Protein AF-A0A8T4LV85-F1 (afdb_monomer)

Sequence (108 aa):
MEIVIDANILFAIMIKSGITERILLADNLHTYAPEYIFLEFKKHRNAILRITSREESEALVPDKDDAAYLAVCIAKRMPLWSNDNHFAHQDKVKVFTTQELIKYLGIE

Foldseek 3Di:
DEDEDDLVLVVPVLQDDDDSVVVCPDPVYHYDYDPCSVVVCVVCVVVLCVRLDQDVQVVQFVDSVVSSQVSSCQVVVHAAEDPDCRNVSHDRHHYDYPVRVCVVVVPD

pLDDT: mean 82.05, std 10.54, range [57.34, 95.5]

Structure (mmCIF, N/CA/C/O backbone):
data_AF-A0A8T4LV85-F1
#
_entry.id   AF-A0A8T4LV85-F1
#
loop_
_atom_site.group_PDB
_atom_site.id
_atom_site.type_symbol
_atom_site.label_atom_id
_atom_site.label_alt_id
_atom_site.label_comp_id
_atom_site.label_asym_id
_atom_site.label_entity_id
_atom_site.label_seq_id
_atom_site.pdbx_PDB_ins_code
_atom_site.Cartn_x
_atom_site.Cartn_y
_atom_site.Cartn_z
_atom_site.occupancy
_atom_site.B_iso_or_equiv
_atom_site.auth_seq_id
_atom_site.auth_comp_id
_atom_site.auth_asym_id
_atom_site.auth_atom_id
_atom_site.pdbx_PDB_model_num
ATOM 1 N N . MET A 1 1 ? -14.156 9.414 13.502 1.00 93.44 1 MET A N 1
ATOM 2 C CA . MET A 1 1 ? -15.290 9.456 12.550 1.00 93.44 1 MET A CA 1
ATOM 3 C C . MET A 1 1 ? -15.064 8.373 11.521 1.00 93.44 1 MET A C 1
ATOM 5 O O . MET A 1 1 ? -13.929 8.212 11.098 1.00 93.44 1 MET A O 1
ATOM 9 N N . GLU A 1 2 ? -16.108 7.654 11.131 1.00 95.50 2 GLU A N 1
ATOM 10 C CA . GLU A 1 2 ? -16.032 6.618 10.098 1.00 95.50 2 GLU A CA 1
ATOM 11 C C . GLU A 1 2 ? -16.586 7.168 8.781 1.00 95.50 2 GLU A C 1
ATOM 13 O O . GLU A 1 2 ? -17.612 7.853 8.781 1.00 95.50 2 GLU A O 1
ATOM 18 N N . ILE A 1 3 ? -15.897 6.916 7.666 1.00 95.06 3 ILE A N 1
ATOM 19 C CA . ILE A 1 3 ? -16.316 7.390 6.342 1.00 95.0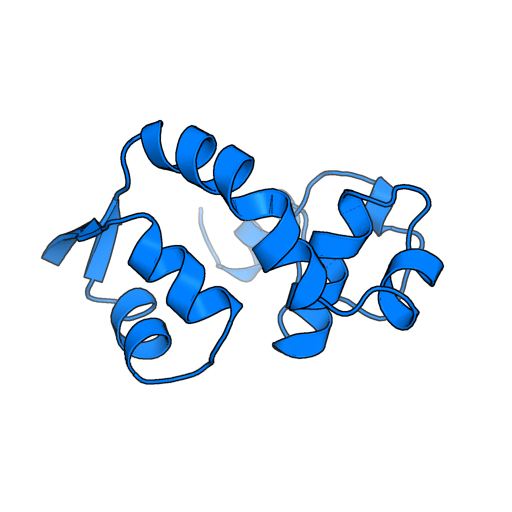6 3 ILE A CA 1
ATOM 20 C C . ILE A 1 3 ? -16.018 6.354 5.258 1.00 95.06 3 ILE A C 1
ATOM 22 O O . ILE A 1 3 ? -14.969 5.710 5.263 1.00 95.06 3 ILE A O 1
ATOM 26 N N . VAL A 1 4 ? -16.934 6.217 4.299 1.00 94.44 4 VAL A N 1
ATOM 27 C CA . VAL A 1 4 ? -16.691 5.455 3.069 1.00 94.44 4 VAL A CA 1
ATOM 28 C C . VAL A 1 4 ? -16.102 6.394 2.020 1.00 94.44 4 VAL A C 1
ATOM 30 O O . VAL A 1 4 ? -16.664 7.458 1.761 1.00 94.44 4 VAL A O 1
ATOM 33 N N . ILE A 1 5 ? -14.979 6.009 1.422 1.00 92.50 5 ILE A N 1
ATOM 34 C CA . ILE A 1 5 ? -14.299 6.774 0.376 1.00 92.50 5 ILE A CA 1
ATOM 35 C C . ILE A 1 5 ? -14.493 6.132 -1.000 1.00 92.50 5 ILE A C 1
ATOM 37 O O . ILE A 1 5 ? -14.636 4.918 -1.133 1.00 92.50 5 ILE A O 1
ATOM 41 N N . ASP A 1 6 ? -14.472 6.978 -2.025 1.00 90.00 6 ASP A N 1
ATOM 42 C CA . ASP A 1 6 ? -14.467 6.582 -3.434 1.00 90.00 6 ASP A CA 1
ATOM 43 C C . ASP A 1 6 ? -13.035 6.251 -3.911 1.00 90.00 6 ASP A C 1
ATOM 45 O O . ASP A 1 6 ? -12.055 6.781 -3.372 1.00 90.00 6 ASP A O 1
ATOM 49 N N . ALA A 1 7 ? -12.884 5.434 -4.959 1.00 86.88 7 ALA A N 1
ATOM 50 C CA . ALA A 1 7 ? -11.587 5.104 -5.555 1.00 86.88 7 ALA A CA 1
ATOM 51 C C . ALA A 1 7 ? -10.837 6.341 -6.051 1.00 86.88 7 ALA A C 1
ATOM 53 O O . ALA A 1 7 ? -9.610 6.400 -5.967 1.00 86.88 7 ALA A O 1
ATOM 54 N N . ASN A 1 8 ? -11.562 7.369 -6.496 1.00 86.19 8 ASN A N 1
ATOM 55 C CA . ASN A 1 8 ? -10.973 8.641 -6.912 1.00 86.19 8 ASN A CA 1
ATOM 56 C C . ASN A 1 8 ? -10.161 9.318 -5.800 1.00 86.19 8 ASN A C 1
ATOM 58 O O . ASN A 1 8 ? -9.161 9.976 -6.090 1.00 86.19 8 ASN A O 1
ATOM 62 N N . ILE A 1 9 ? -10.540 9.128 -4.532 1.00 90.12 9 ILE A N 1
ATOM 63 C CA . ILE A 1 9 ? -9.767 9.631 -3.390 1.00 90.12 9 ILE A CA 1
ATOM 64 C C . ILE A 1 9 ? -8.435 8.880 -3.283 1.00 90.12 9 ILE A C 1
ATOM 66 O O . ILE A 1 9 ? -7.393 9.519 -3.125 1.00 90.12 9 ILE A O 1
ATOM 70 N N . LEU A 1 10 ? -8.441 7.551 -3.454 1.00 85.69 10 LEU A N 1
ATOM 71 C CA . LEU A 1 10 ? -7.209 6.752 -3.481 1.00 85.69 10 LEU A CA 1
ATOM 72 C C . LEU A 1 10 ? -6.328 7.071 -4.698 1.00 85.69 10 LEU A C 1
ATOM 74 O O . LEU A 1 10 ? -5.105 7.134 -4.582 1.00 85.69 10 LEU A O 1
ATOM 78 N N . PHE A 1 11 ? -6.912 7.333 -5.868 1.00 80.88 11 PHE A N 1
ATOM 79 C CA . PHE A 1 11 ? -6.135 7.775 -7.028 1.00 80.88 11 PHE A CA 1
ATOM 80 C C . PHE A 1 11 ? -5.511 9.150 -6.788 1.00 80.88 11 PHE A C 1
ATOM 82 O O . PHE A 1 11 ? -4.331 9.343 -7.076 1.00 80.88 11 PHE A O 1
ATOM 89 N N . ALA A 1 12 ? -6.250 10.093 -6.200 1.00 83.88 12 ALA A N 1
ATOM 90 C CA . ALA A 1 12 ? -5.740 11.431 -5.924 1.00 83.88 12 ALA A CA 1
ATOM 91 C C . ALA A 1 12 ? -4.477 11.409 -5.045 1.00 83.88 12 ALA A C 1
ATOM 93 O O . ALA A 1 12 ? -3.502 12.083 -5.385 1.00 83.88 12 ALA A O 1
ATOM 94 N N . ILE A 1 13 ? -4.459 10.609 -3.970 1.00 84.00 13 ILE A N 1
ATOM 95 C CA . ILE A 1 13 ? -3.297 10.522 -3.064 1.00 84.00 13 ILE A CA 1
ATOM 96 C C . ILE A 1 13 ? -2.074 9.878 -3.732 1.00 84.00 13 ILE A C 1
ATOM 98 O O . ILE A 1 13 ? -0.946 10.302 -3.471 1.00 84.00 13 ILE A O 1
ATOM 102 N N . MET A 1 14 ? -2.270 8.894 -4.619 1.00 76.06 14 MET A N 1
ATOM 103 C CA . MET A 1 14 ? -1.163 8.236 -5.324 1.00 76.06 14 MET A CA 1
ATOM 104 C C . MET A 1 14 ? -0.499 9.182 -6.324 1.00 76.06 14 MET A C 1
ATOM 106 O O . MET A 1 14 ? 0.714 9.138 -6.504 1.00 76.06 14 MET A O 1
ATOM 110 N N . ILE A 1 15 ? -1.285 10.062 -6.946 1.00 73.81 15 ILE A N 1
ATOM 111 C CA . ILE A 1 15 ? -0.810 10.977 -7.988 1.00 73.81 15 ILE A CA 1
ATOM 112 C C . ILE A 1 15 ? -0.180 12.232 -7.389 1.00 73.81 15 ILE A C 1
ATOM 114 O O . ILE A 1 15 ? 0.847 12.705 -7.873 1.00 73.81 15 ILE A O 1
ATOM 118 N N . LYS A 1 16 ? -0.799 12.808 -6.354 1.00 73.38 16 LYS A N 1
ATOM 119 C CA . LYS A 1 16 ? -0.377 14.093 -5.798 1.00 73.38 16 LYS A CA 1
ATOM 120 C C . LYS A 1 16 ? -0.443 14.081 -4.278 1.00 73.38 16 LYS A C 1
ATOM 122 O O . LYS A 1 16 ? -1.476 13.788 -3.686 1.00 73.38 16 LYS A O 1
ATOM 127 N N . SER A 1 17 ? 0.656 14.488 -3.649 1.00 73.38 17 SER A N 1
ATOM 128 C CA . SER A 1 17 ? 0.655 14.808 -2.220 1.00 73.38 17 SER A CA 1
ATOM 129 C C . SER A 1 17 ? -0.047 16.136 -1.954 1.00 73.38 17 SER A C 1
ATOM 131 O O . SER A 1 17 ? 0.110 17.101 -2.709 1.00 73.38 17 SER A O 1
ATOM 133 N N . GLY A 1 18 ? -0.836 16.201 -0.882 1.00 85.38 18 GLY A N 1
ATOM 134 C CA . GLY A 1 18 ? -1.599 17.406 -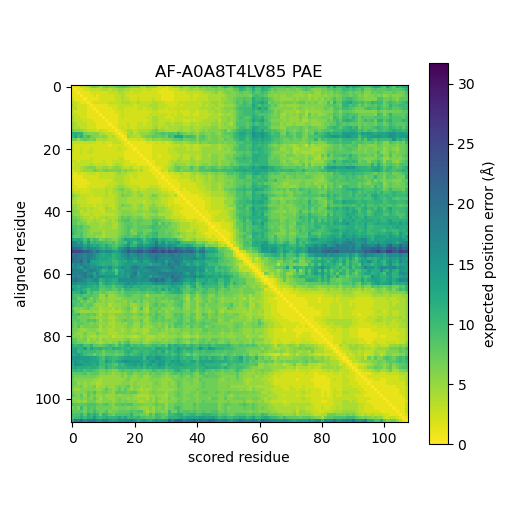0.567 1.00 85.38 18 GLY A CA 1
ATOM 135 C C . GLY A 1 18 ? -2.635 17.234 0.537 1.00 85.38 18 GLY A C 1
ATOM 136 O O . GLY A 1 18 ? -2.509 16.388 1.417 1.00 85.38 18 GLY A O 1
ATOM 137 N N . ILE A 1 19 ? -3.671 18.077 0.498 1.00 89.12 19 ILE A N 1
ATOM 138 C CA . ILE A 1 19 ? -4.693 18.127 1.551 1.00 89.12 19 ILE A CA 1
ATOM 139 C C . ILE A 1 19 ? -5.476 16.813 1.675 1.00 89.12 19 ILE A C 1
ATOM 141 O O . ILE A 1 19 ? -5.756 16.392 2.788 1.00 89.12 19 ILE A O 1
ATOM 145 N N . THR A 1 20 ? -5.752 16.128 0.561 1.00 90.12 20 THR A N 1
ATOM 146 C CA . THR A 1 20 ? -6.474 14.845 0.547 1.00 90.12 20 THR A CA 1
ATOM 147 C C . THR A 1 20 ? -5.723 13.750 1.304 1.00 90.12 20 THR A C 1
ATOM 149 O O . THR A 1 20 ? -6.328 13.038 2.094 1.00 90.12 20 THR A O 1
ATOM 152 N N . GLU A 1 21 ? -4.403 13.657 1.120 1.00 88.50 21 GLU A N 1
ATOM 153 C CA . GLU A 1 21 ? -3.532 12.719 1.846 1.00 88.50 21 GLU A CA 1
ATOM 154 C C . GLU A 1 21 ? -3.536 13.018 3.351 1.00 88.50 21 GLU A C 1
ATOM 156 O O . GLU A 1 21 ? -3.709 12.115 4.163 1.00 88.50 21 GLU A O 1
ATOM 161 N N . ARG A 1 22 ? -3.450 14.302 3.726 1.00 89.12 22 ARG A N 1
ATOM 162 C CA . ARG A 1 22 ? -3.509 14.733 5.132 1.00 89.12 22 ARG A CA 1
ATOM 163 C C . ARG A 1 22 ? -4.855 14.448 5.793 1.00 89.12 22 ARG A C 1
ATOM 165 O O . ARG A 1 22 ? -4.883 14.157 6.980 1.00 89.12 22 ARG A O 1
ATOM 172 N N . ILE A 1 23 ? -5.954 14.573 5.049 1.00 91.06 23 ILE A N 1
ATOM 173 C CA . ILE A 1 23 ? -7.293 14.232 5.543 1.00 91.06 23 ILE A CA 1
ATOM 174 C C . ILE A 1 23 ? -7.405 12.718 5.727 1.00 91.06 23 ILE A C 1
ATOM 176 O O . ILE A 1 23 ? -7.886 12.274 6.762 1.00 91.06 23 ILE A O 1
ATOM 180 N N . LEU A 1 24 ? -6.947 11.936 4.744 1.00 88.75 24 LEU A N 1
ATOM 181 C CA . LEU A 1 24 ? -7.055 10.478 4.761 1.00 88.75 24 LEU A CA 1
ATOM 182 C C . LEU A 1 24 ? -6.269 9.836 5.912 1.00 88.75 24 LEU A C 1
ATOM 184 O O . LEU A 1 24 ? -6.732 8.858 6.485 1.00 88.75 24 LEU A O 1
ATOM 188 N N . LEU A 1 25 ? -5.096 10.386 6.233 1.00 86.75 25 LEU A N 1
ATOM 189 C CA . LEU A 1 25 ? -4.194 9.884 7.274 1.00 86.75 25 LEU A CA 1
ATOM 190 C C . LEU A 1 25 ? -4.415 10.543 8.645 1.00 86.75 25 LEU A C 1
ATOM 192 O O . LEU A 1 25 ? -3.548 10.461 9.509 1.00 86.75 25 LEU A O 1
ATOM 196 N N . ALA A 1 26 ? -5.526 11.253 8.843 1.00 89.88 26 ALA A N 1
ATOM 197 C CA . ALA A 1 26 ? -5.813 11.878 10.126 1.00 89.88 26 ALA A CA 1
ATOM 198 C C . ALA A 1 26 ? -6.211 10.818 11.170 1.00 89.88 26 ALA A C 1
ATOM 200 O O . ALA A 1 26 ? -7.132 10.042 10.930 1.00 89.88 26 ALA A O 1
ATOM 201 N N . ASP A 1 27 ? -5.591 10.846 12.355 1.00 87.56 27 ASP A N 1
ATOM 202 C CA . ASP A 1 27 ? -5.819 9.864 13.438 1.00 87.56 27 ASP A CA 1
ATOM 203 C C . ASP A 1 27 ? -7.289 9.744 13.875 1.00 87.56 27 ASP A C 1
ATOM 205 O O . ASP A 1 27 ? -7.716 8.738 14.434 1.00 87.56 27 ASP A O 1
ATOM 209 N N . ASN A 1 28 ? -8.091 10.783 13.639 1.00 92.12 28 ASN A N 1
ATOM 210 C CA . ASN A 1 28 ? -9.505 10.823 13.995 1.00 92.12 28 ASN A CA 1
ATOM 211 C C . ASN A 1 28 ? -10.449 10.404 12.851 1.00 92.12 28 ASN A C 1
ATOM 213 O O . ASN A 1 28 ? -11.675 10.508 13.014 1.00 92.12 28 ASN A O 1
ATOM 217 N N . LEU A 1 29 ? -9.918 9.942 11.714 1.00 91.31 29 LEU A N 1
ATOM 218 C CA . LEU A 1 29 ? -10.679 9.512 10.544 1.00 91.31 29 LEU A CA 1
ATOM 219 C C . LEU A 1 29 ? -10.385 8.049 10.198 1.00 91.31 29 LEU A C 1
ATOM 221 O O . LEU A 1 29 ? -9.293 7.690 9.779 1.00 91.31 29 LEU A O 1
ATOM 225 N N . HIS A 1 30 ? -11.398 7.201 10.330 1.00 92.00 30 HIS A N 1
ATOM 226 C CA . HIS A 1 30 ? -11.333 5.795 9.953 1.00 92.00 30 HIS A CA 1
ATOM 227 C C . HIS A 1 30 ? -12.011 5.643 8.590 1.00 92.00 30 HIS A C 1
ATOM 229 O O . HIS A 1 30 ? -13.182 6.006 8.435 1.00 92.00 30 HIS A O 1
ATOM 235 N N . THR A 1 31 ? -11.277 5.160 7.589 1.00 92.81 31 THR A N 1
ATOM 236 C CA . THR A 1 31 ? -11.768 5.086 6.206 1.00 92.81 31 THR A CA 1
ATOM 237 C C . THR A 1 31 ? -12.053 3.659 5.763 1.00 92.81 31 THR A C 1
ATOM 239 O O . THR A 1 31 ? -11.341 2.723 6.118 1.00 92.81 31 THR A O 1
ATOM 242 N N . TYR A 1 32 ? -13.107 3.509 4.965 1.00 93.56 32 TYR A N 1
ATOM 243 C CA . TYR A 1 32 ? -13.549 2.246 4.382 1.00 93.56 32 TYR A CA 1
ATOM 244 C C . TYR A 1 32 ? -13.767 2.422 2.880 1.00 93.56 32 TYR A C 1
ATOM 246 O O . TYR A 1 32 ? -14.139 3.504 2.430 1.00 93.56 32 TYR A O 1
ATOM 254 N N . ALA A 1 33 ? -13.591 1.362 2.098 1.00 92.38 33 ALA A N 1
ATOM 255 C CA . ALA A 1 33 ? -13.911 1.358 0.674 1.00 92.38 33 ALA A CA 1
ATOM 256 C C . ALA A 1 33 ? -14.567 0.023 0.282 1.00 92.38 33 ALA A C 1
ATOM 258 O O . ALA A 1 33 ? -14.162 -1.020 0.801 1.00 92.38 33 ALA A O 1
ATOM 259 N N . PRO A 1 34 ? -15.563 0.018 -0.623 1.00 91.06 34 PRO A N 1
ATOM 260 C CA . PRO A 1 34 ? -16.106 -1.219 -1.172 1.00 91.06 34 PRO A CA 1
ATOM 261 C C . PRO A 1 34 ? -15.077 -1.960 -2.034 1.00 91.06 34 PRO A C 1
ATOM 263 O O . PRO A 1 34 ? -14.223 -1.341 -2.664 1.00 91.06 34 PRO A O 1
ATOM 266 N N . GLU A 1 35 ? -15.243 -3.276 -2.180 1.00 89.12 35 GLU A N 1
ATOM 267 C CA . GLU A 1 35 ? -14.410 -4.123 -3.056 1.00 89.12 35 GLU A CA 1
ATOM 268 C C . GLU A 1 35 ? -14.416 -3.662 -4.530 1.00 89.12 35 GLU A C 1
ATOM 270 O O . GLU A 1 35 ? -13.470 -3.907 -5.279 1.00 89.12 35 GLU A O 1
ATOM 275 N N . TYR A 1 36 ? -15.445 -2.907 -4.940 1.00 87.06 36 TYR A N 1
ATOM 276 C CA . TYR A 1 36 ? -15.525 -2.258 -6.254 1.00 87.06 36 TYR A CA 1
ATOM 277 C C . TYR A 1 36 ? -14.279 -1.423 -6.594 1.00 87.06 36 TYR A C 1
ATOM 279 O O . TYR A 1 36 ? -13.927 -1.292 -7.768 1.00 87.06 36 TYR A O 1
ATOM 287 N N . ILE A 1 37 ? -13.550 -0.950 -5.582 1.00 87.44 37 ILE A N 1
ATOM 288 C CA . ILE A 1 37 ? -12.291 -0.239 -5.762 1.00 87.44 37 ILE A CA 1
ATOM 289 C C . ILE A 1 37 ? -11.285 -1.030 -6.606 1.00 87.44 37 ILE A C 1
ATOM 291 O O . ILE A 1 37 ? -10.627 -0.459 -7.472 1.00 87.44 37 ILE A O 1
ATOM 295 N N . PHE A 1 38 ? -11.221 -2.357 -6.455 1.00 83.56 38 PHE A N 1
ATOM 296 C CA . PHE A 1 38 ? -10.316 -3.205 -7.234 1.00 83.56 38 PHE A CA 1
ATOM 297 C C . PHE A 1 38 ? -10.693 -3.251 -8.721 1.00 83.56 38 PHE A C 1
ATOM 299 O O . PHE A 1 38 ? -9.817 -3.322 -9.590 1.00 83.56 38 PHE A O 1
ATOM 306 N N . LEU A 1 39 ? -11.988 -3.157 -9.039 1.00 84.75 39 LEU A N 1
ATOM 307 C CA . LEU A 1 39 ? -12.458 -3.052 -10.422 1.00 84.75 39 LEU A CA 1
ATOM 308 C C . LEU A 1 39 ? -12.030 -1.720 -11.042 1.00 84.75 39 LEU A C 1
ATOM 310 O O . LEU A 1 39 ? -11.599 -1.693 -12.197 1.00 84.75 39 LEU A O 1
ATOM 314 N N . GLU A 1 40 ? -12.104 -0.626 -10.286 1.00 83.56 40 GLU A N 1
ATOM 315 C CA . GLU A 1 40 ? -11.625 0.683 -10.736 1.00 83.56 40 GLU A CA 1
ATOM 316 C C . GLU A 1 40 ? -10.106 0.705 -10.890 1.00 83.56 40 GLU A C 1
ATOM 318 O O . GLU A 1 40 ? -9.609 1.127 -11.934 1.00 83.56 40 GLU A O 1
ATOM 323 N N . PHE A 1 41 ? -9.356 0.139 -9.943 1.00 79.38 41 PHE A N 1
ATOM 324 C CA . PHE A 1 41 ? -7.907 -0.047 -10.075 1.00 79.38 41 PHE A CA 1
ATOM 325 C C . PHE A 1 41 ? -7.543 -0.773 -11.375 1.00 79.38 41 PHE A C 1
ATOM 327 O O . PHE A 1 41 ? -6.672 -0.319 -12.120 1.00 79.38 41 PHE A O 1
ATOM 334 N N . LYS A 1 42 ? -8.252 -1.859 -11.706 1.00 79.75 42 LYS A N 1
ATO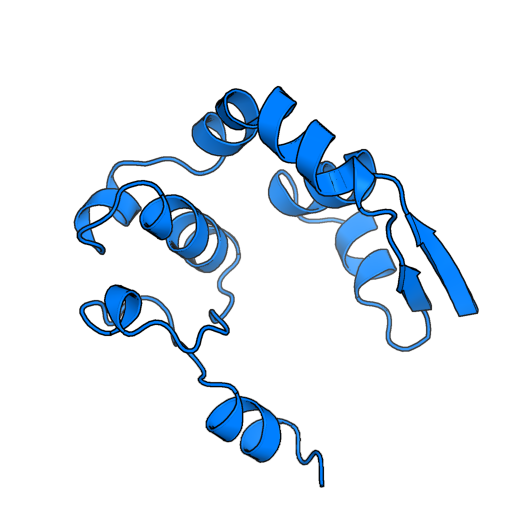M 335 C CA . LYS A 1 42 ? -8.026 -2.606 -12.951 1.00 79.75 42 LYS A CA 1
ATOM 336 C C . LYS A 1 42 ? -8.321 -1.765 -14.197 1.00 79.75 42 LYS A C 1
ATOM 338 O O . LYS A 1 42 ? -7.545 -1.812 -15.151 1.00 79.75 42 LYS A O 1
ATOM 343 N N . LYS A 1 43 ? -9.398 -0.971 -14.191 1.00 81.38 43 LYS A N 1
ATOM 344 C CA . LYS A 1 43 ? -9.742 -0.044 -15.291 1.00 81.38 43 LYS A CA 1
ATOM 345 C C . LYS A 1 43 ? -8.693 1.059 -15.464 1.00 81.38 43 LYS A C 1
ATOM 347 O O . LYS A 1 43 ? -8.390 1.445 -16.591 1.00 81.38 43 LYS A O 1
ATOM 352 N N . HIS A 1 44 ? -8.112 1.536 -14.365 1.00 74.88 44 HIS A N 1
ATOM 353 C CA . HIS A 1 44 ? -7.182 2.666 -14.346 1.00 74.88 44 HIS A CA 1
ATOM 354 C C . HIS A 1 44 ? -5.697 2.266 -14.307 1.00 74.88 44 HIS A C 1
ATOM 356 O O . HIS A 1 44 ? -4.833 3.141 -14.235 1.00 74.88 44 HIS A O 1
ATOM 362 N N . ARG A 1 45 ? -5.374 0.971 -14.459 1.00 72.94 45 ARG A N 1
ATOM 363 C CA . ARG A 1 45 ? -4.003 0.421 -14.415 1.00 72.94 45 ARG A CA 1
ATOM 364 C C . ARG A 1 45 ? -3.007 1.217 -15.259 1.00 72.94 45 ARG A C 1
ATOM 366 O O . ARG A 1 45 ? -1.943 1.583 -14.780 1.00 72.94 45 ARG A O 1
ATOM 373 N N . ASN A 1 46 ? -3.365 1.543 -16.501 1.00 70.44 46 ASN A N 1
ATOM 374 C CA . ASN A 1 46 ? -2.478 2.276 -17.411 1.00 70.44 46 ASN A CA 1
ATOM 375 C C . ASN A 1 46 ? -2.203 3.720 -16.962 1.00 70.44 46 ASN A C 1
ATOM 377 O O . ASN A 1 46 ? -1.120 4.236 -17.222 1.00 70.44 46 ASN A O 1
ATOM 381 N N . ALA A 1 47 ? -3.167 4.379 -16.313 1.00 68.19 47 ALA A N 1
ATOM 382 C CA . ALA A 1 47 ? -2.982 5.729 -15.786 1.00 68.19 47 ALA A CA 1
ATOM 383 C C . ALA A 1 47 ? -2.059 5.712 -14.562 1.00 68.19 47 ALA A C 1
ATOM 385 O O . ALA A 1 47 ? -1.145 6.527 -14.484 1.00 68.19 47 ALA A O 1
ATOM 386 N N . ILE A 1 48 ? -2.240 4.734 -13.671 1.00 68.25 48 ILE A N 1
ATOM 387 C CA . ILE A 1 48 ? -1.383 4.530 -12.496 1.00 68.25 48 ILE A CA 1
ATOM 388 C C . ILE A 1 48 ? 0.055 4.238 -12.943 1.00 68.25 48 ILE A C 1
ATOM 390 O O . ILE A 1 48 ? 0.974 4.946 -12.544 1.00 68.25 48 ILE A O 1
ATOM 394 N N . LEU A 1 49 ? 0.235 3.293 -13.873 1.00 68.44 49 LEU A N 1
ATOM 395 C CA . LEU A 1 49 ? 1.549 2.913 -14.408 1.00 68.44 49 LEU A CA 1
ATOM 396 C C . LEU A 1 49 ? 2.308 4.065 -15.082 1.00 68.44 49 LEU A C 1
ATOM 398 O O . LEU A 1 49 ? 3.535 4.062 -15.102 1.00 68.44 49 LEU A O 1
ATOM 402 N N . ARG A 1 50 ? 1.601 5.042 -15.664 1.00 66.00 50 ARG A N 1
ATOM 403 C CA . ARG A 1 50 ? 2.225 6.227 -16.281 1.00 66.00 50 ARG A CA 1
ATOM 404 C C . ARG A 1 50 ? 2.752 7.223 -15.254 1.00 66.00 50 ARG A C 1
ATOM 406 O O . ARG A 1 50 ? 3.662 7.980 -15.570 1.00 66.00 50 ARG A O 1
ATOM 413 N N . ILE A 1 51 ? 2.162 7.250 -14.063 1.00 62.91 51 ILE A N 1
ATOM 414 C CA . ILE A 1 51 ? 2.501 8.207 -13.005 1.00 62.91 51 ILE A CA 1
ATOM 415 C C . ILE A 1 51 ? 3.632 7.650 -12.132 1.00 62.91 51 ILE A C 1
ATOM 417 O O . ILE A 1 51 ? 4.477 8.404 -11.659 1.00 62.91 51 ILE A O 1
ATOM 421 N N . THR A 1 52 ? 3.722 6.326 -12.002 1.00 63.28 52 THR A N 1
ATOM 422 C CA . THR A 1 52 ? 4.748 5.614 -11.226 1.00 63.28 52 THR A CA 1
ATOM 423 C C . THR A 1 52 ? 6.023 5.318 -12.037 1.00 63.28 52 THR A C 1
ATOM 425 O O . THR A 1 52 ? 6.474 4.180 -12.043 1.00 63.28 52 THR A O 1
ATOM 428 N N . SER A 1 53 ? 6.561 6.307 -12.768 1.00 57.34 53 SER A N 1
ATOM 429 C CA . SER A 1 53 ? 7.693 6.202 -13.723 1.00 57.34 53 SER A CA 1
ATOM 430 C C . SER A 1 53 ? 8.655 5.010 -13.509 1.00 57.34 53 SER A C 1
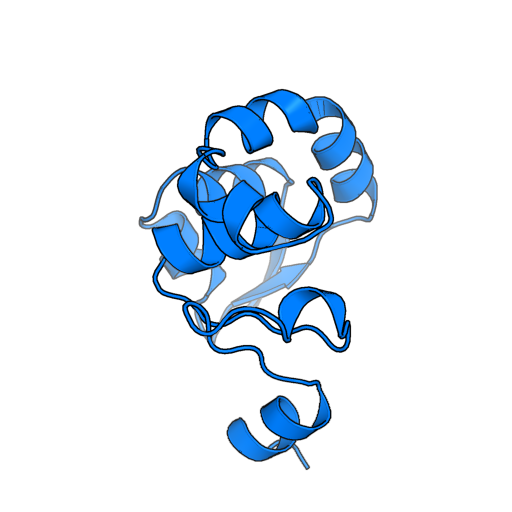ATOM 432 O O . SER A 1 53 ? 9.263 4.852 -12.451 1.00 57.34 53 SER A O 1
ATOM 434 N N . ARG A 1 54 ? 8.778 4.181 -14.556 1.00 57.56 54 ARG A N 1
ATOM 435 C CA . ARG A 1 54 ? 9.183 2.764 -14.518 1.00 57.56 54 ARG A CA 1
ATOM 436 C C . ARG A 1 54 ? 10.682 2.471 -14.438 1.00 57.56 54 ARG A C 1
ATOM 438 O O . ARG A 1 54 ? 11.050 1.485 -13.814 1.00 57.56 54 ARG A O 1
ATOM 445 N N . GLU A 1 55 ? 11.548 3.277 -15.045 1.00 61.25 55 GLU A N 1
ATOM 446 C CA . GLU A 1 55 ? 12.924 2.824 -15.325 1.00 61.25 55 GLU A CA 1
ATOM 447 C C . GLU A 1 55 ? 13.765 2.568 -14.069 1.00 61.25 55 GLU A C 1
ATOM 449 O O . GLU A 1 55 ? 14.484 1.575 -14.001 1.00 61.25 55 GLU A O 1
ATOM 454 N N . GLU A 1 56 ? 13.646 3.417 -13.045 1.00 61.81 56 GLU A N 1
ATOM 455 C CA . GLU A 1 56 ? 14.448 3.254 -11.830 1.00 61.81 56 GLU A CA 1
ATOM 456 C C . GLU A 1 56 ? 13.911 2.150 -10.908 1.00 61.81 56 GLU A C 1
ATOM 458 O O . GLU A 1 56 ? 14.684 1.568 -10.154 1.00 61.81 56 GLU A O 1
ATOM 463 N N . SER A 1 57 ? 12.608 1.846 -10.970 1.00 59.38 57 SER A N 1
ATOM 464 C CA . SER A 1 57 ? 11.960 0.862 -10.087 1.00 59.38 57 SER A CA 1
ATOM 465 C C . SER A 1 57 ? 11.890 -0.537 -10.700 1.00 59.38 57 SER A C 1
ATOM 467 O O . SER A 1 57 ? 12.066 -1.515 -9.981 1.00 59.38 57 SER A O 1
ATOM 469 N N . GLU A 1 58 ? 11.707 -0.656 -12.021 1.00 62.50 58 GLU A N 1
ATOM 470 C CA . GLU A 1 58 ? 11.738 -1.945 -12.738 1.00 62.50 58 GLU A CA 1
ATOM 471 C C . GLU A 1 58 ? 13.117 -2.615 -12.669 1.00 62.50 58 GLU A C 1
ATOM 473 O O . GLU A 1 58 ? 13.209 -3.833 -12.758 1.00 62.50 58 GLU A O 1
ATOM 478 N N . ALA A 1 59 ? 14.190 -1.844 -12.467 1.00 61.09 59 ALA A N 1
ATOM 479 C CA . ALA A 1 59 ? 15.532 -2.383 -12.258 1.00 61.09 59 ALA A CA 1
ATOM 480 C C . ALA A 1 59 ? 15.762 -2.948 -10.841 1.00 61.09 59 ALA A C 1
ATOM 482 O O . ALA A 1 59 ? 16.772 -3.611 -10.611 1.00 61.09 59 ALA A O 1
ATOM 483 N N . LEU A 1 60 ? 14.867 -2.669 -9.885 1.00 62.31 60 LEU A N 1
ATOM 484 C CA . LEU A 1 60 ? 15.030 -3.049 -8.474 1.00 62.31 60 LEU A CA 1
ATOM 485 C C . LEU A 1 60 ? 14.337 -4.361 -8.118 1.00 62.31 60 LEU A C 1
ATOM 487 O O . LEU A 1 60 ? 14.613 -4.913 -7.055 1.00 62.31 60 LEU A O 1
ATOM 491 N N . VAL A 1 61 ? 13.435 -4.850 -8.968 1.00 61.97 61 VAL A N 1
ATOM 492 C CA . VAL A 1 61 ? 12.642 -6.054 -8.701 1.00 61.97 61 VAL A CA 1
ATOM 493 C C . VAL A 1 61 ? 12.511 -6.938 -9.937 1.00 61.97 61 VAL A C 1
ATOM 495 O O . VAL A 1 61 ? 12.487 -6.426 -11.054 1.00 61.97 61 VAL A O 1
ATOM 498 N N . PRO A 1 62 ? 12.405 -8.268 -9.756 1.00 59.50 62 PRO A N 1
ATOM 499 C CA . PRO A 1 62 ? 12.261 -9.198 -10.873 1.00 59.50 62 PRO A CA 1
ATOM 500 C C . PRO A 1 62 ? 10.920 -9.059 -11.609 1.00 59.50 62 PRO A C 1
ATOM 502 O O . PRO A 1 62 ? 10.860 -9.282 -12.819 1.00 59.50 62 PRO A O 1
ATOM 505 N N . ASP A 1 63 ? 9.850 -8.708 -10.886 1.00 69.56 63 ASP A N 1
ATOM 506 C CA . ASP A 1 63 ? 8.495 -8.581 -11.423 1.00 69.56 63 ASP A CA 1
ATOM 507 C C . ASP A 1 63 ? 8.131 -7.110 -11.693 1.00 69.56 63 ASP A C 1
ATOM 509 O O . ASP A 1 63 ? 8.331 -6.214 -10.869 1.00 69.56 63 ASP A O 1
ATOM 513 N N . LYS A 1 64 ? 7.560 -6.852 -12.872 1.00 65.06 64 LYS A N 1
ATOM 514 C CA . LYS A 1 64 ? 7.130 -5.511 -13.295 1.00 65.06 64 LYS A CA 1
ATOM 515 C C . LYS A 1 64 ? 5.915 -5.005 -12.527 1.00 65.06 64 LYS A C 1
ATOM 517 O O . LYS A 1 64 ? 5.699 -3.793 -12.478 1.00 65.06 64 LYS A O 1
ATOM 522 N N . ASP A 1 65 ? 5.120 -5.904 -11.965 1.00 70.19 65 ASP A N 1
ATOM 523 C CA . ASP A 1 65 ? 3.971 -5.546 -11.144 1.00 70.19 65 ASP A CA 1
ATOM 524 C C . ASP A 1 65 ? 4.432 -5.138 -9.733 1.00 70.19 65 ASP A C 1
ATOM 526 O O . ASP A 1 65 ? 3.910 -4.163 -9.188 1.00 70.19 65 ASP A O 1
ATOM 530 N N . ASP A 1 66 ? 5.505 -5.748 -9.214 1.00 75.44 66 ASP A N 1
ATOM 531 C CA . ASP A 1 66 ? 6.155 -5.350 -7.955 1.00 75.44 66 ASP A CA 1
ATOM 532 C C . ASP A 1 66 ? 6.815 -3.964 -8.056 1.00 75.44 66 ASP A C 1
ATOM 534 O O . ASP A 1 66 ? 6.813 -3.175 -7.103 1.00 75.44 66 ASP A O 1
ATOM 538 N N . ALA A 1 67 ? 7.314 -3.609 -9.244 1.00 77.25 67 ALA A N 1
ATOM 539 C CA . ALA A 1 67 ? 7.964 -2.322 -9.490 1.00 77.25 67 ALA A CA 1
ATOM 540 C C . ALA A 1 67 ? 7.033 -1.131 -9.214 1.00 77.25 67 ALA A C 1
ATOM 542 O O . ALA A 1 67 ? 7.496 -0.069 -8.793 1.00 77.25 67 ALA A O 1
ATOM 543 N N . ALA A 1 68 ? 5.720 -1.305 -9.405 1.00 76.38 68 ALA A N 1
ATOM 544 C CA . ALA A 1 68 ? 4.736 -0.259 -9.143 1.00 76.38 68 ALA A CA 1
ATOM 545 C C . ALA A 1 68 ? 4.680 0.125 -7.654 1.00 76.38 68 ALA A C 1
ATOM 547 O O . ALA A 1 68 ? 4.557 1.309 -7.335 1.00 76.38 68 ALA A O 1
ATOM 548 N N . TYR A 1 69 ? 4.824 -0.844 -6.745 1.00 81.75 69 TYR A N 1
ATOM 549 C CA . TYR A 1 69 ? 4.833 -0.587 -5.302 1.00 81.75 69 TYR A CA 1
ATOM 550 C C . TYR 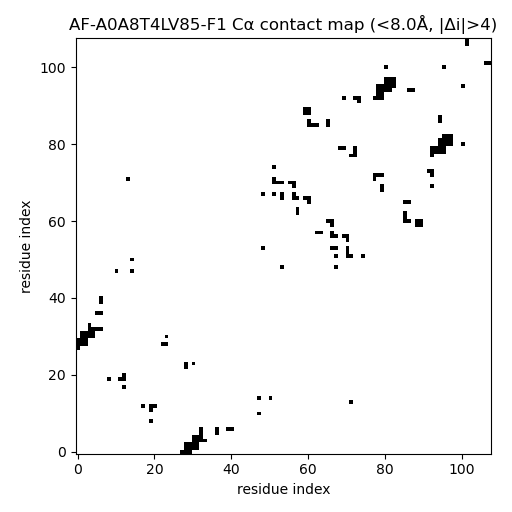A 1 69 ? 6.094 0.168 -4.880 1.00 81.75 69 TYR A C 1
ATOM 552 O O . TYR A 1 69 ? 6.009 1.183 -4.185 1.00 81.75 69 TYR A O 1
ATOM 560 N N . LEU A 1 70 ? 7.263 -0.266 -5.363 1.00 81.75 70 LEU A N 1
ATOM 561 C CA . LEU A 1 70 ? 8.529 0.409 -5.067 1.00 81.75 70 LEU A CA 1
ATOM 562 C C . LEU A 1 70 ? 8.582 1.828 -5.631 1.00 81.75 70 LEU A C 1
ATOM 564 O O . LEU A 1 70 ? 9.064 2.731 -4.948 1.00 81.75 70 LEU A O 1
ATOM 568 N N . ALA A 1 71 ? 8.036 2.048 -6.827 1.00 79.56 71 ALA A N 1
ATOM 569 C CA . ALA A 1 71 ? 7.955 3.375 -7.423 1.00 79.56 71 ALA A CA 1
ATOM 570 C C . ALA A 1 71 ? 7.180 4.357 -6.532 1.00 79.56 71 ALA A C 1
ATOM 572 O O . ALA A 1 71 ? 7.629 5.486 -6.326 1.00 79.56 71 ALA A O 1
ATOM 573 N N . VAL A 1 72 ? 6.051 3.927 -5.954 1.00 78.62 72 VAL A N 1
ATOM 574 C CA . VAL A 1 72 ? 5.278 4.751 -5.008 1.00 78.62 72 VAL A CA 1
ATOM 575 C C . VAL A 1 72 ? 6.084 5.014 -3.736 1.00 78.62 72 VAL A C 1
ATOM 577 O O . VAL A 1 72 ? 6.183 6.167 -3.313 1.00 78.62 72 VAL A O 1
ATOM 580 N N . CYS A 1 73 ? 6.705 3.986 -3.155 1.00 85.50 73 CYS A N 1
ATOM 581 C CA . CYS A 1 73 ? 7.544 4.128 -1.964 1.00 85.50 73 CYS A CA 1
ATOM 582 C C . CYS A 1 73 ? 8.690 5.126 -2.173 1.00 85.50 73 CYS A C 1
ATOM 584 O O . CYS A 1 73 ? 8.902 5.995 -1.329 1.00 85.50 73 CYS A O 1
ATOM 586 N N . ILE A 1 74 ? 9.386 5.060 -3.311 1.00 80.88 74 ILE A N 1
ATOM 587 C CA . ILE A 1 74 ? 10.484 5.977 -3.647 1.00 80.88 74 ILE A CA 1
ATOM 588 C C . ILE A 1 74 ? 9.953 7.396 -3.862 1.00 80.88 74 ILE A C 1
ATOM 590 O O . ILE A 1 74 ? 10.457 8.341 -3.250 1.00 80.88 74 ILE A O 1
ATOM 594 N N . ALA A 1 75 ? 8.903 7.555 -4.673 1.00 78.12 75 ALA A N 1
ATOM 595 C CA . ALA A 1 75 ? 8.316 8.862 -4.973 1.00 78.12 75 ALA A CA 1
ATOM 596 C C . ALA A 1 75 ? 7.804 9.578 -3.713 1.00 78.12 75 ALA A C 1
ATOM 598 O O . ALA A 1 75 ? 7.900 10.802 -3.607 1.00 78.12 75 ALA A O 1
ATOM 599 N N . LYS A 1 76 ? 7.278 8.817 -2.747 1.00 78.44 76 LYS A N 1
ATOM 600 C CA . LYS A 1 76 ? 6.701 9.335 -1.499 1.00 78.44 76 LYS A CA 1
ATOM 601 C C . LYS A 1 76 ? 7.654 9.291 -0.308 1.00 78.44 76 LYS A C 1
ATOM 603 O O . LYS A 1 76 ? 7.324 9.843 0.737 1.00 78.44 76 LYS A O 1
ATOM 608 N N . ARG A 1 77 ? 8.834 8.678 -0.458 1.00 84.12 77 ARG A N 1
ATOM 609 C CA . ARG A 1 77 ? 9.795 8.411 0.629 1.00 84.12 77 ARG A CA 1
ATOM 610 C C . ARG A 1 77 ? 9.156 7.648 1.794 1.00 84.12 77 ARG A C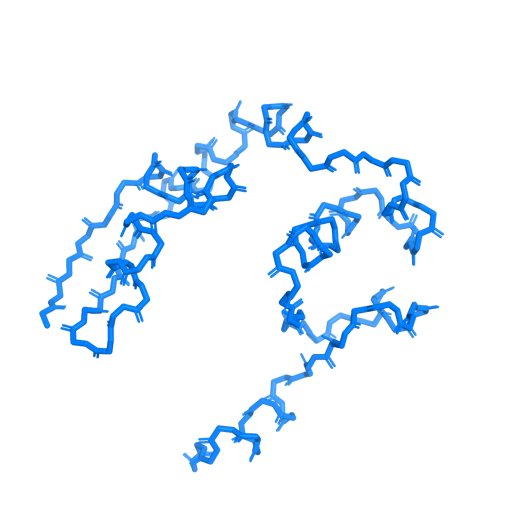 1
ATOM 612 O O . ARG A 1 77 ? 9.353 7.991 2.957 1.00 84.12 77 ARG A O 1
ATOM 619 N N . MET A 1 78 ? 8.370 6.629 1.467 1.00 88.12 78 MET A N 1
ATOM 620 C CA . MET A 1 78 ? 7.641 5.800 2.427 1.00 88.12 78 MET A CA 1
ATOM 621 C C . MET A 1 78 ? 8.199 4.374 2.447 1.00 88.12 78 MET A C 1
ATOM 623 O O . MET A 1 78 ? 8.648 3.888 1.406 1.00 88.12 78 MET A O 1
ATOM 627 N N . PRO A 1 79 ? 8.159 3.679 3.597 1.00 91.38 79 PRO A N 1
ATOM 628 C CA . PRO A 1 79 ? 8.466 2.258 3.639 1.00 91.38 79 PRO A CA 1
ATOM 629 C C . PRO A 1 79 ? 7.358 1.433 2.970 1.00 91.38 79 PRO A C 1
ATOM 631 O O . PRO A 1 79 ? 6.222 1.888 2.829 1.00 91.38 79 PRO A O 1
ATOM 634 N N . LEU A 1 80 ? 7.689 0.204 2.586 1.00 92.00 80 LEU A N 1
ATOM 635 C CA . LEU A 1 80 ? 6.732 -0.789 2.107 1.00 92.00 80 LEU A CA 1
ATOM 636 C C . LEU A 1 80 ? 6.359 -1.732 3.256 1.00 92.00 80 LEU A C 1
ATOM 638 O O . LEU A 1 80 ? 7.229 -2.157 4.010 1.00 92.00 80 LEU A O 1
ATOM 642 N N . TRP A 1 81 ? 5.089 -2.110 3.367 1.00 93.56 81 TRP A N 1
ATOM 643 C CA . TRP A 1 81 ? 4.664 -3.240 4.194 1.00 93.56 81 TRP A CA 1
ATOM 644 C C . TRP A 1 81 ? 4.297 -4.401 3.272 1.00 93.56 81 TRP A C 1
ATOM 646 O O . TRP A 1 81 ? 3.353 -4.298 2.492 1.00 93.56 81 TRP A O 1
ATOM 656 N N . SER A 1 82 ? 5.066 -5.487 3.330 1.00 91.00 82 SER A N 1
ATOM 657 C CA . SER A 1 82 ? 4.810 -6.707 2.566 1.00 91.00 82 SER A CA 1
ATOM 658 C C . SER A 1 82 ? 5.468 -7.906 3.249 1.00 91.00 82 SER A C 1
ATOM 660 O O . SER A 1 82 ? 6.560 -7.790 3.798 1.00 91.00 82 SER A O 1
ATOM 662 N N . ASN A 1 83 ? 4.810 -9.066 3.198 1.00 89.88 83 ASN A N 1
ATOM 663 C CA . ASN A 1 83 ? 5.415 -10.346 3.590 1.00 89.88 83 ASN A CA 1
ATOM 664 C C . ASN A 1 83 ? 6.014 -11.090 2.379 1.00 89.88 83 ASN A C 1
ATOM 666 O O . ASN A 1 83 ? 6.462 -12.226 2.526 1.00 89.88 83 ASN A O 1
ATOM 670 N N . ASP A 1 84 ? 5.974 -10.485 1.188 1.00 85.31 84 ASP A N 1
ATOM 671 C CA . ASP A 1 84 ? 6.537 -11.063 -0.027 1.00 85.31 84 ASP A CA 1
ATOM 672 C C . ASP A 1 84 ? 8.059 -10.860 -0.077 1.00 85.31 84 ASP A C 1
ATOM 674 O O . ASP A 1 84 ? 8.571 -9.747 0.074 1.00 85.31 84 ASP A O 1
ATOM 678 N N . ASN A 1 85 ? 8.783 -11.949 -0.330 1.00 80.88 85 ASN A N 1
ATOM 679 C CA . ASN A 1 85 ? 10.237 -11.950 -0.435 1.00 80.88 85 ASN A CA 1
ATOM 680 C C . ASN A 1 85 ? 10.744 -11.348 -1.756 1.00 80.88 85 ASN A C 1
ATOM 682 O O . ASN A 1 85 ? 11.943 -11.090 -1.874 1.00 80.88 85 ASN A O 1
ATOM 686 N N . HIS A 1 86 ? 9.880 -11.088 -2.743 1.00 82.62 86 HIS A N 1
ATOM 687 C CA . HIS A 1 86 ? 10.279 -10.450 -4.003 1.00 82.62 86 HIS A CA 1
ATOM 688 C C . HIS A 1 86 ? 10.966 -9.090 -3.787 1.00 82.62 86 HIS A C 1
ATOM 690 O O . HIS A 1 86 ? 11.918 -8.761 -4.498 1.00 82.62 86 HIS A O 1
ATO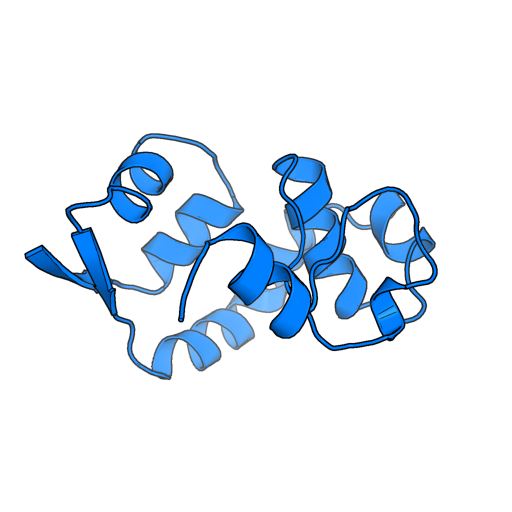M 696 N N . PHE A 1 87 ? 1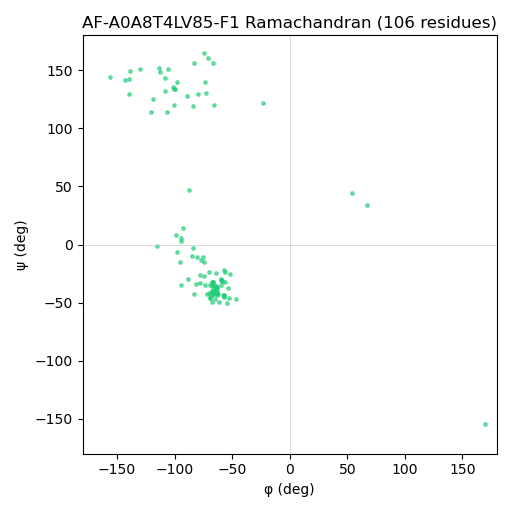0.583 -8.353 -2.739 1.00 82.75 87 PHE A N 1
ATOM 697 C CA . PHE A 1 87 ? 11.148 -7.042 -2.394 1.00 82.75 87 PHE A CA 1
ATOM 698 C C . PHE A 1 87 ? 12.449 -7.094 -1.578 1.00 82.75 87 PHE A C 1
ATOM 700 O O . PHE A 1 87 ? 13.026 -6.043 -1.294 1.00 82.75 87 PHE A O 1
ATOM 707 N N . ALA A 1 88 ? 12.922 -8.285 -1.192 1.00 75.38 88 ALA A N 1
ATOM 708 C CA . ALA A 1 88 ? 14.108 -8.451 -0.347 1.00 75.38 88 ALA A CA 1
ATOM 709 C C . ALA A 1 88 ? 15.438 -8.205 -1.086 1.00 75.38 88 ALA A C 1
ATOM 711 O O . ALA A 1 88 ? 16.475 -8.045 -0.448 1.00 75.38 88 ALA A O 1
ATOM 712 N N . HIS A 1 89 ? 15.420 -8.180 -2.421 1.00 76.38 89 HIS A N 1
ATOM 713 C CA . HIS A 1 89 ? 16.617 -8.048 -3.260 1.00 76.38 89 HIS A CA 1
ATOM 714 C C . HIS A 1 89 ? 17.120 -6.604 -3.410 1.00 76.38 89 HIS A C 1
ATOM 716 O O . HIS A 1 89 ? 18.214 -6.396 -3.930 1.00 76.38 89 HIS A O 1
ATOM 722 N N . GLN A 1 90 ? 16.335 -5.618 -2.972 1.00 82.44 90 GLN A N 1
ATOM 723 C CA . GLN A 1 90 ? 16.668 -4.197 -3.056 1.00 82.44 90 GLN A CA 1
ATOM 724 C C . GLN A 1 90 ? 16.877 -3.590 -1.665 1.00 82.44 90 GLN A C 1
ATOM 726 O O . GLN A 1 90 ? 16.280 -4.030 -0.684 1.00 82.44 90 GLN A O 1
ATOM 731 N N . ASP A 1 91 ? 17.697 -2.547 -1.593 1.00 84.25 91 ASP A N 1
ATOM 732 C CA . ASP A 1 91 ? 18.066 -1.828 -0.369 1.00 84.25 91 ASP A CA 1
ATOM 733 C C . ASP A 1 91 ? 17.581 -0.365 -0.340 1.00 84.25 91 ASP A C 1
ATOM 735 O O . ASP A 1 91 ? 17.767 0.335 0.656 1.00 84.25 91 ASP A O 1
ATOM 739 N N . LYS A 1 92 ? 16.921 0.107 -1.407 1.00 84.31 92 LYS A N 1
ATOM 740 C CA . LYS A 1 92 ? 16.438 1.492 -1.545 1.00 84.31 92 LYS A CA 1
ATOM 741 C C . LYS A 1 92 ? 15.214 1.809 -0.684 1.00 84.31 92 LYS A C 1
ATOM 743 O O . LYS A 1 92 ? 15.063 2.939 -0.223 1.00 84.31 92 LYS A O 1
ATOM 748 N N . VAL A 1 93 ? 14.317 0.846 -0.499 1.00 88.94 93 VAL A N 1
ATOM 749 C CA . VAL A 1 93 ? 13.061 0.990 0.244 1.00 88.94 93 VAL A CA 1
ATOM 750 C C . VAL A 1 93 ? 13.082 0.034 1.423 1.00 88.94 93 VAL A C 1
ATOM 752 O O . VAL A 1 93 ? 13.225 -1.178 1.254 1.00 88.94 93 VAL A O 1
ATOM 755 N N . LYS A 1 94 ? 12.880 0.567 2.631 1.00 91.88 94 LYS A N 1
ATOM 756 C CA . LYS A 1 94 ? 12.692 -0.265 3.820 1.00 91.88 94 LYS A CA 1
ATOM 757 C C . LYS A 1 94 ? 11.383 -1.041 3.686 1.00 91.88 94 LYS A C 1
ATOM 759 O O . LYS A 1 94 ? 10.317 -0.435 3.596 1.00 91.88 94 LYS A O 1
ATOM 764 N N . VAL A 1 95 ? 11.480 -2.365 3.713 1.00 93.25 95 VAL A N 1
ATOM 765 C CA . VAL A 1 95 ? 10.329 -3.270 3.761 1.00 93.25 95 VAL A CA 1
ATOM 766 C C . VAL A 1 95 ? 10.128 -3.732 5.204 1.00 93.25 95 VAL A C 1
ATOM 768 O O . VAL A 1 95 ? 11.099 -4.073 5.886 1.00 93.25 95 VAL A O 1
ATOM 771 N N . PHE A 1 96 ? 8.883 -3.694 5.670 1.00 93.81 96 PHE A N 1
ATOM 772 C CA . PHE A 1 96 ? 8.434 -4.281 6.926 1.00 93.81 96 PHE A CA 1
ATOM 773 C C . PHE A 1 96 ? 7.585 -5.512 6.631 1.00 93.81 96 PHE A C 1
ATOM 775 O O . PHE A 1 96 ? 6.638 -5.447 5.848 1.00 93.81 96 PHE A O 1
ATOM 782 N N . THR A 1 97 ? 7.880 -6.607 7.315 1.00 93.81 97 THR A N 1
ATOM 783 C CA . THR A 1 97 ? 6.949 -7.721 7.497 1.00 93.81 97 THR A CA 1
ATOM 784 C C . THR A 1 97 ? 5.874 -7.353 8.516 1.00 93.81 97 THR A C 1
ATOM 786 O O . THR A 1 97 ? 6.011 -6.411 9.300 1.00 93.81 97 THR A O 1
ATOM 789 N N . THR A 1 98 ? 4.799 -8.135 8.553 1.00 93.12 98 THR A N 1
ATOM 790 C CA . THR A 1 98 ? 3.714 -7.961 9.530 1.00 93.12 98 THR A CA 1
ATOM 791 C C . THR A 1 98 ? 4.239 -8.038 10.965 1.00 93.12 98 THR A C 1
ATOM 793 O O . THR A 1 98 ? 3.894 -7.196 11.787 1.00 93.12 98 THR A O 1
ATOM 796 N N . GLN A 1 99 ? 5.129 -8.989 11.263 1.00 93.12 99 GLN A N 1
ATOM 797 C CA . GLN A 1 99 ? 5.725 -9.144 12.592 1.00 93.12 99 GLN A CA 1
ATOM 798 C C . GLN A 1 99 ? 6.610 -7.950 12.974 1.00 93.12 99 GLN A C 1
ATOM 800 O O . GLN A 1 99 ? 6.563 -7.485 14.113 1.00 93.12 99 GLN A O 1
ATOM 805 N N . GLU A 1 100 ? 7.407 -7.431 12.035 1.00 93.69 100 GLU A N 1
ATOM 806 C CA . GLU A 1 100 ? 8.218 -6.235 12.279 1.00 93.69 100 GLU A CA 1
ATOM 807 C C . GLU A 1 100 ? 7.345 -5.001 12.512 1.00 93.69 100 GLU A C 1
ATOM 809 O O . GLU A 1 100 ? 7.663 -4.203 13.392 1.00 93.69 100 GLU A O 1
ATOM 814 N N . LEU A 1 101 ? 6.246 -4.854 11.765 1.00 93.06 101 LEU A N 1
ATOM 815 C CA . LEU A 1 101 ? 5.352 -3.708 11.894 1.00 93.06 101 LEU A CA 1
ATOM 816 C C . LEU A 1 101 ? 4.564 -3.741 13.209 1.00 93.06 101 LEU A C 1
ATOM 818 O O . LEU A 1 101 ? 4.481 -2.715 13.876 1.00 93.06 101 LEU A O 1
ATOM 822 N N . ILE A 1 102 ? 4.069 -4.912 13.627 1.00 92.88 102 ILE A N 1
ATOM 823 C CA . ILE A 1 102 ? 3.437 -5.116 14.945 1.00 92.88 102 ILE A CA 1
ATOM 824 C C . ILE A 1 102 ? 4.389 -4.662 16.056 1.00 92.88 102 ILE A C 1
ATOM 826 O O . ILE A 1 102 ? 4.02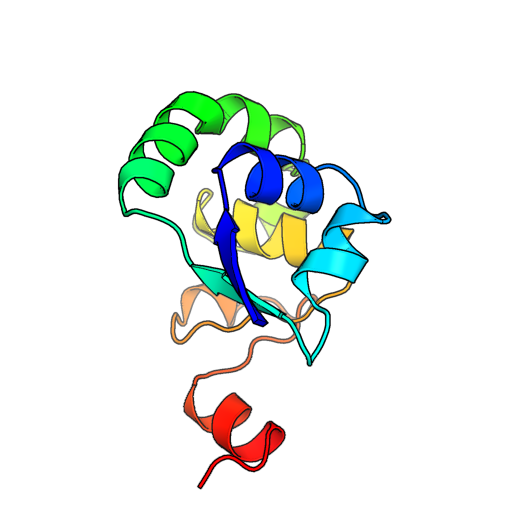8 -3.835 16.893 1.00 92.88 102 ILE A O 1
ATOM 830 N N . LYS A 1 103 ? 5.643 -5.132 16.015 1.00 93.75 103 LYS A N 1
ATOM 831 C CA . LYS A 1 103 ? 6.673 -4.747 16.988 1.00 93.75 103 LYS A CA 1
ATOM 832 C C . LYS A 1 103 ? 7.002 -3.253 16.931 1.00 93.75 103 LYS A C 1
ATOM 834 O O . LYS A 1 103 ? 7.217 -2.645 17.974 1.00 93.75 103 LYS A O 1
ATOM 839 N N . TYR A 1 104 ? 7.078 -2.674 15.734 1.00 92.31 104 TYR A N 1
ATOM 840 C CA . TYR A 1 104 ? 7.390 -1.257 15.534 1.00 92.31 104 TYR A CA 1
ATOM 841 C C . TYR A 1 104 ? 6.277 -0.336 16.049 1.00 92.31 104 TYR A C 1
ATOM 843 O O . TYR A 1 104 ? 6.569 0.695 16.649 1.00 92.31 104 TYR A O 1
ATOM 851 N N . LEU A 1 105 ? 5.015 -0.715 15.833 1.00 89.88 105 LEU A N 1
ATOM 852 C CA . LEU A 1 105 ? 3.838 0.055 16.240 1.00 89.88 105 LEU A CA 1
ATOM 853 C C . LEU A 1 105 ? 3.410 -0.205 17.692 1.00 89.88 105 LEU A C 1
ATOM 855 O O . LEU A 1 105 ? 2.557 0.517 18.198 1.00 89.88 105 LEU A O 1
ATOM 859 N N . GLY A 1 106 ? 3.986 -1.207 18.364 1.00 90.94 106 GLY A N 1
ATOM 860 C CA . GLY A 1 106 ? 3.617 -1.562 19.737 1.00 90.94 106 GLY A CA 1
ATOM 861 C C . GLY A 1 106 ? 2.196 -2.116 19.845 1.00 90.94 106 GLY A C 1
ATOM 862 O O . GLY A 1 106 ? 1.508 -1.846 20.825 1.00 90.94 106 GLY A O 1
ATOM 863 N N . ILE A 1 107 ? 1.747 -2.841 18.819 1.00 87.75 107 ILE A N 1
ATOM 864 C CA . ILE A 1 107 ? 0.446 -3.514 18.822 1.00 87.75 107 ILE A CA 1
ATOM 865 C C . ILE A 1 107 ? 0.641 -4.856 19.539 1.00 87.75 107 ILE A C 1
ATOM 867 O O . ILE A 1 107 ? 1.471 -5.656 19.109 1.00 87.75 107 ILE A O 1
ATOM 871 N N . GLU A 1 108 ? -0.071 -5.067 20.647 1.00 74.00 108 GLU A N 1
ATOM 872 C CA . GLU A 1 108 ? -0.104 -6.340 21.391 1.00 74.00 108 GLU A CA 1
ATOM 873 C C . GLU A 1 108 ? -1.121 -7.326 20.803 1.00 74.00 108 GLU A C 1
ATOM 875 O O . GLU A 1 108 ? -2.228 -6.883 20.413 1.00 74.00 108 GLU A O 1
#

Nearest PDB structures (foldseek):
  7vwo-assembly3_I  TM=5.151E-01  e=7.571E-02  Mycobacterium tuberculosis H37Rv
  3zvk-assembly1_D  TM=3.578E-01  e=3.462E-01  Rickettsia felis
  2h1c-assembly1_A  TM=3.339E-01  e=8.404E-01  Neisseria gonorrhoeae

Solvent-accessible surface area (backbone atoms only — not comparable to full-atom values): 6473 Å² total; per-residue (Å²): 88,81,46,79,55,58,57,66,60,58,51,45,42,74,76,43,87,52,71,68,42,57,56,64,69,30,95,67,43,48,78,42,66,64,76,65,42,58,58,51,49,63,75,42,43,71,62,53,58,66,72,33,60,51,76,78,24,43,76,51,31,93,43,72,74,60,14,50,57,50,22,48,23,62,79,67,73,39,67,44,81,49,84,63,69,70,64,68,80,40,86,90,54,58,70,32,38,68,70,54,43,34,64,72,72,69,61,130

Secondary structure (DSSP, 8-state):
-EEE--HHHHHHHHH--SHHHHHHT-TT-EEE--THHHHHHHHHHHHHHHHS--HHHHTT-SSTTHHHHHHHHHHHT--EE---GGGGG-SSS-EE-HHHHHHHHT--

Radius of gyration: 15.05 Å; Cα contacts (8 Å, |Δi|>4): 103; chains: 1; bounding box: 35×30×39 Å

Mean predicted aligned error: 7.0 Å